Protein AF-X1CI01-F1 (afdb_monomer)

Radius of gyration: 14.16 Å; Cα contacts (8 Å, |Δi|>4): 50; chains: 1; bounding box: 26×33×42 Å

Organism: NCBI:txid412755

pLDDT: mean 71.86, std 14.9, range [37.72, 85.75]

Mean predicted aligned error: 10.16 Å

Nearest PDB structures (foldseek):
  1ais-assembly1_B  TM=8.627E-01  e=1.585E-03  Pyrococcus woesei
  6gyk-assembly1_M  TM=8.114E-01  e=4.023E-02  Saccharomyces cerevisiae S288C
  3mvp-assembly1_A  TM=4.477E-01  e=5.706E-01  Streptococcus mutans UA159
  7vf9-assembly1_F  TM=4.965E-01  e=3.973E+00  Pseudomonas aeruginosa PAO1
  6uu8-assembly1_FFF  TM=5.409E-01  e=8.093E+00  Escherichia coli

Foldseek 3Di:
DDDDDPDPPVPPPVLLLVLLVVVVVCVVVVHPDDLVNSCVVSVHDSVSSVVNVVVVVVVVVVVVVVPD

Sequence (68 aa):
HNFIARNSISGKDPKGLCAGAIYLIAKLRNVKVSQKDISKVISVTEVTLRSRYKELLKNISLNFTSLD

Secondary structure (DSSP, 8-state):
-------S-TTS-HHHHHHHHHHHHHHHTT----HHHHHHHHT--HHHHHHHHHHHHHHHHHHHHTT-

InterPro domains:
  IPR000812 Transcription factor TFIIB [PR00685] (12-28)
  IPR000812 Transcription factor TFIIB [PR00685] (44-58)
  IPR013150 Transcription factor TFIIB, cyclin-like domain [PF00382] (4-58)
  IPR036915 Cyclin-like superfamily [SSF47954] (3-64)

Structure (mmCIF, N/CA/C/O backbone):
data_AF-X1CI01-F1
#
_entry.id   AF-X1CI01-F1
#
loop_
_atom_site.group_PDB
_atom_site.id
_atom_site.type_symbol
_atom_site.label_atom_id
_atom_site.label_alt_id
_atom_site.label_comp_id
_atom_site.label_asym_id
_atom_site.label_entity_id
_atom_site.label_seq_id
_atom_site.pdbx_PDB_ins_code
_atom_site.Cartn_x
_atom_site.Cartn_y
_atom_site.Cartn_z
_atom_site.occupancy
_atom_site.B_iso_or_equiv
_atom_sit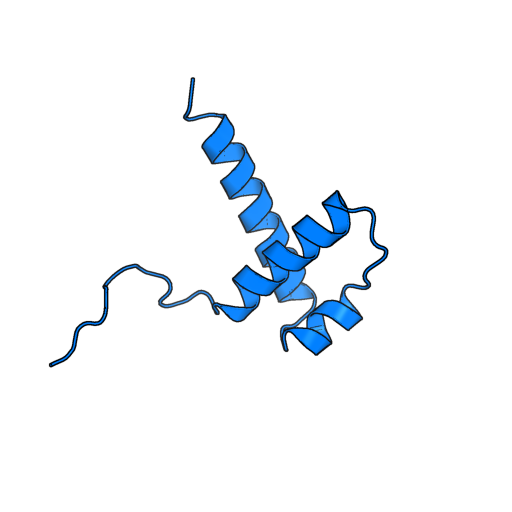e.auth_seq_id
_atom_site.auth_comp_id
_atom_site.auth_asym_id
_atom_site.auth_atom_id
_atom_site.pdbx_PDB_model_num
ATOM 1 N N . HIS A 1 1 ? 10.496 -4.545 -37.907 1.00 43.53 1 HIS A N 1
ATOM 2 C CA . HIS A 1 1 ? 9.934 -5.088 -36.654 1.00 43.53 1 HIS A CA 1
ATOM 3 C C . HIS A 1 1 ? 10.699 -4.490 -35.477 1.00 43.53 1 HIS A C 1
ATOM 5 O O . HIS A 1 1 ? 11.751 -5.010 -35.153 1.00 43.53 1 HIS A O 1
ATOM 11 N N . ASN A 1 2 ? 10.247 -3.367 -34.906 1.00 37.72 2 ASN A N 1
ATOM 12 C CA . ASN A 1 2 ? 10.337 -3.136 -33.458 1.00 37.72 2 ASN A CA 1
ATOM 13 C C . ASN A 1 2 ? 9.445 -1.944 -33.083 1.00 37.72 2 ASN A C 1
ATOM 15 O O . ASN A 1 2 ? 9.821 -0.780 -33.211 1.00 37.72 2 ASN A O 1
ATOM 19 N N . PHE A 1 3 ? 8.214 -2.268 -32.712 1.00 48.31 3 PHE A N 1
ATOM 20 C CA . PHE A 1 3 ? 7.188 -1.337 -32.275 1.00 48.31 3 PHE A CA 1
ATOM 21 C C . PHE A 1 3 ? 7.312 -1.232 -30.753 1.00 48.31 3 PHE A C 1
ATOM 23 O O . PHE A 1 3 ? 6.702 -2.013 -30.032 1.00 48.31 3 PHE A O 1
ATOM 30 N N . ILE A 1 4 ? 8.144 -0.321 -30.248 1.00 54.91 4 ILE A N 1
ATOM 31 C CA . ILE A 1 4 ? 8.157 -0.004 -28.815 1.00 54.91 4 ILE A CA 1
ATOM 32 C C . ILE A 1 4 ? 7.935 1.488 -28.623 1.00 54.91 4 ILE A C 1
ATOM 34 O O . ILE A 1 4 ? 8.803 2.334 -28.832 1.00 54.91 4 ILE A O 1
ATOM 38 N N . ALA A 1 5 ? 6.682 1.764 -28.277 1.00 47.16 5 ALA A N 1
ATOM 39 C CA . ALA A 1 5 ? 6.118 3.048 -27.941 1.00 47.16 5 ALA A CA 1
ATOM 40 C C . ALA A 1 5 ? 7.009 3.811 -26.954 1.00 47.16 5 ALA A C 1
ATOM 42 O O . ALA A 1 5 ? 7.238 3.393 -25.818 1.00 47.16 5 ALA A O 1
ATOM 43 N N . ARG A 1 6 ? 7.466 4.983 -27.392 1.00 45.75 6 ARG A N 1
ATOM 44 C CA . ARG A 1 6 ? 8.096 6.003 -26.557 1.00 45.75 6 ARG A CA 1
ATOM 45 C C . ARG A 1 6 ? 7.018 6.704 -25.729 1.00 45.75 6 ARG A C 1
ATOM 47 O O . ARG A 1 6 ? 6.698 7.856 -25.990 1.00 45.75 6 ARG A O 1
ATOM 54 N N . ASN A 1 7 ? 6.453 6.014 -24.741 1.00 44.00 7 ASN A N 1
ATOM 55 C CA . ASN A 1 7 ? 5.743 6.675 -23.649 1.00 44.00 7 ASN A CA 1
ATOM 56 C C . ASN A 1 7 ? 6.476 6.360 -22.344 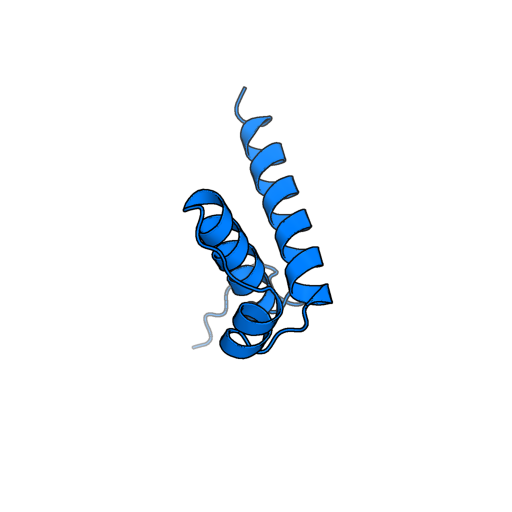1.00 44.00 7 ASN A C 1
ATOM 58 O O . ASN A 1 7 ? 6.564 5.208 -21.923 1.00 44.00 7 ASN A O 1
ATOM 62 N N . SER A 1 8 ? 7.073 7.394 -21.758 1.00 42.34 8 SER A N 1
ATOM 63 C CA . SER A 1 8 ? 7.999 7.375 -20.625 1.00 42.34 8 SER A CA 1
ATOM 64 C C . SER A 1 8 ? 7.438 6.740 -19.345 1.00 42.34 8 SER A C 1
ATOM 66 O O . SER A 1 8 ? 7.143 7.421 -18.368 1.00 42.34 8 SER A O 1
ATOM 68 N N . ILE A 1 9 ? 7.396 5.410 -19.305 1.00 49.28 9 ILE A N 1
ATOM 69 C CA . ILE A 1 9 ? 7.394 4.603 -18.069 1.00 49.28 9 ILE A CA 1
ATOM 70 C C . ILE A 1 9 ? 8.839 4.154 -17.750 1.00 49.28 9 ILE A C 1
ATOM 72 O O . ILE A 1 9 ? 9.089 3.444 -16.783 1.00 49.28 9 ILE A O 1
ATOM 76 N N . SER A 1 10 ? 9.817 4.631 -18.535 1.00 42.50 10 SER A N 1
ATOM 77 C CA . SER A 1 10 ? 11.238 4.239 -18.568 1.00 42.50 10 SER A CA 1
ATOM 78 C C . SER A 1 10 ? 12.050 4.481 -17.278 1.00 42.50 10 SER A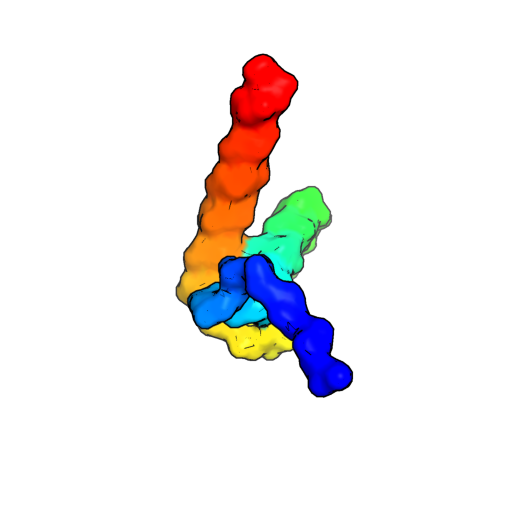 C 1
ATOM 80 O O . SER A 1 10 ? 13.270 4.376 -17.297 1.00 42.50 10 SER A O 1
ATOM 82 N N . GLY A 1 11 ? 11.404 4.781 -16.152 1.00 48.22 11 GLY A N 1
ATOM 83 C CA . GLY A 1 11 ? 12.041 4.859 -14.833 1.00 48.22 11 GLY A CA 1
ATOM 84 C C . GLY A 1 11 ? 11.101 4.598 -13.652 1.00 48.22 11 GLY A C 1
ATOM 85 O O . GLY A 1 11 ? 11.490 4.791 -12.502 1.00 48.22 11 GLY A O 1
ATOM 86 N N . LYS A 1 12 ? 9.847 4.193 -13.893 1.00 57.94 12 LYS A N 1
ATOM 87 C CA . LYS A 1 12 ? 8.893 3.862 -12.828 1.00 57.94 12 LYS A CA 1
A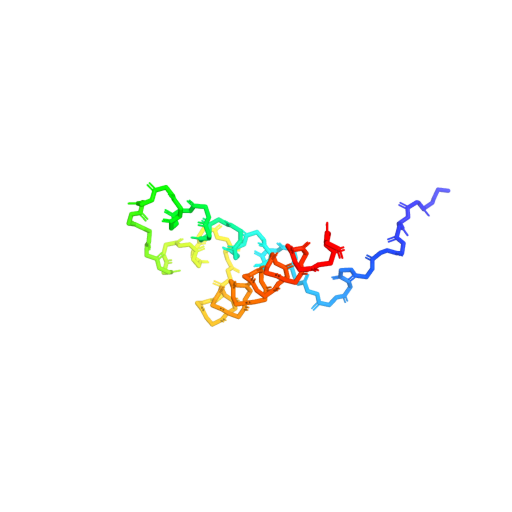TOM 88 C C . LYS A 1 12 ? 8.440 2.427 -13.031 1.00 57.94 12 LYS A C 1
ATOM 90 O O . LYS A 1 12 ? 7.591 2.182 -13.878 1.00 57.94 12 LYS A O 1
ATOM 95 N N . ASP A 1 13 ? 9.003 1.502 -12.252 1.00 64.25 13 ASP A N 1
ATOM 96 C CA . ASP A 1 13 ? 8.627 0.089 -12.277 1.00 64.25 13 ASP A CA 1
ATOM 97 C C . ASP A 1 13 ? 7.105 -0.088 -12.403 1.00 64.25 13 ASP A C 1
ATOM 99 O O . ASP A 1 13 ? 6.371 0.387 -11.523 1.00 64.25 13 ASP A O 1
ATOM 103 N N . PRO A 1 14 ? 6.609 -0.790 -13.440 1.00 70.38 14 PRO A N 1
ATOM 104 C CA . PRO A 1 14 ? 5.177 -1.038 -13.623 1.00 70.38 14 PRO A CA 1
ATOM 105 C C . PRO A 1 14 ? 4.570 -1.744 -12.402 1.00 70.38 14 PRO A C 1
ATOM 107 O O . PRO A 1 14 ? 3.414 -1.507 -12.046 1.00 70.38 14 PRO A O 1
ATOM 110 N N . LYS A 1 15 ? 5.392 -2.520 -11.683 1.00 74.56 15 LYS A N 1
ATOM 111 C CA . LYS A 1 15 ? 5.067 -3.119 -10.383 1.00 74.56 15 LYS A CA 1
ATOM 112 C C . LYS A 1 15 ? 4.676 -2.075 -9.337 1.00 74.56 15 LYS A C 1
ATOM 114 O O . LYS A 1 15 ? 3.696 -2.260 -8.628 1.00 74.56 15 LYS A O 1
ATOM 119 N N . GLY A 1 16 ? 5.392 -0.953 -9.260 1.00 74.00 16 GLY A N 1
ATOM 120 C CA . GLY A 1 16 ? 5.091 0.123 -8.317 1.00 74.00 16 GLY A CA 1
ATOM 121 C C . GLY A 1 16 ? 3.758 0.814 -8.615 1.00 74.00 16 GLY A C 1
ATOM 122 O O . GLY A 1 16 ? 3.015 1.135 -7.689 1.00 74.00 16 GLY A O 1
ATOM 123 N N . LEU A 1 17 ? 3.429 1.004 -9.895 1.00 77.00 17 LEU A N 1
ATOM 124 C CA . LEU A 1 17 ? 2.133 1.556 -10.294 1.00 77.00 17 LEU A CA 1
ATOM 125 C C . LEU A 1 17 ? 0.988 0.597 -9.943 1.00 77.00 17 LEU A C 1
ATOM 127 O O . LEU A 1 17 ? 0.020 1.014 -9.306 1.00 77.00 17 LEU A O 1
ATOM 131 N N . CYS A 1 18 ? 1.138 -0.691 -10.274 1.00 80.81 18 CYS A N 1
ATOM 132 C CA . CYS A 1 18 ? 0.175 -1.729 -9.897 1.00 80.81 18 CYS A CA 1
ATOM 133 C C . CYS A 1 18 ? -0.012 -1.788 -8.375 1.00 80.81 18 CYS A C 1
ATOM 135 O O . CYS A 1 18 ? -1.136 -1.890 -7.893 1.00 80.81 18 CYS A O 1
ATOM 137 N N . ALA A 1 19 ? 1.073 -1.640 -7.613 1.00 82.00 19 ALA A N 1
ATOM 138 C CA . ALA A 1 19 ? 1.041 -1.633 -6.159 1.00 82.00 19 ALA A CA 1
ATOM 139 C C . ALA A 1 19 ? 0.241 -0.472 -5.575 1.00 82.00 19 ALA A C 1
ATOM 141 O O . ALA A 1 19 ? -0.647 -0.689 -4.746 1.00 82.00 19 ALA A O 1
ATOM 142 N N . GLY A 1 20 ? 0.498 0.749 -6.041 1.00 82.81 20 GLY A N 1
ATOM 143 C CA . GLY A 1 20 ? -0.287 1.905 -5.623 1.00 82.81 20 GLY A CA 1
ATOM 144 C C . GLY A 1 20 ? -1.768 1.769 -5.997 1.00 82.81 20 GLY A C 1
ATOM 145 O O . GLY A 1 20 ? -2.629 2.112 -5.187 1.00 82.81 20 GLY A O 1
ATOM 146 N N . ALA A 1 21 ? -2.067 1.234 -7.186 1.00 83.12 21 ALA A N 1
ATOM 147 C CA . ALA A 1 21 ? -3.434 1.062 -7.672 1.00 83.12 21 ALA A CA 1
ATOM 148 C C . ALA A 1 21 ? -4.207 0.010 -6.861 1.00 83.12 21 ALA A C 1
ATOM 150 O O . ALA A 1 21 ? -5.323 0.274 -6.420 1.00 83.12 21 ALA A O 1
ATOM 151 N N . ILE A 1 22 ? -3.598 -1.147 -6.589 1.00 82.56 22 ILE A N 1
ATOM 152 C CA . ILE A 1 22 ? -4.203 -2.209 -5.772 1.00 82.56 22 ILE A CA 1
ATOM 153 C C . ILE A 1 22 ? -4.460 -1.712 -4.347 1.00 82.56 22 ILE A C 1
ATOM 155 O O . ILE A 1 22 ? -5.541 -1.938 -3.808 1.00 82.56 22 ILE A O 1
ATOM 159 N N . TYR A 1 23 ? -3.515 -0.980 -3.748 1.00 83.75 23 TYR A N 1
ATOM 160 C CA . TYR A 1 23 ? -3.707 -0.413 -2.411 1.00 83.75 23 TYR A CA 1
ATOM 161 C C . TYR A 1 23 ? -4.813 0.646 -2.375 1.00 83.75 23 TYR A C 1
ATOM 163 O O . TYR A 1 23 ? -5.606 0.673 -1.434 1.00 83.75 23 TYR A O 1
ATOM 171 N N . LEU A 1 24 ? -4.917 1.479 -3.415 1.00 83.50 24 LEU A N 1
ATOM 172 C CA . LEU A 1 24 ? -6.015 2.433 -3.558 1.00 83.50 24 LEU A CA 1
ATOM 173 C C . LEU A 1 24 ? -7.367 1.713 -3.656 1.00 83.50 24 LEU A C 1
ATOM 175 O O . LEU A 1 24 ? -8.280 2.044 -2.904 1.00 83.50 24 LEU A O 1
ATOM 179 N N . ILE A 1 25 ? -7.487 0.709 -4.528 1.00 84.38 25 ILE A N 1
ATOM 180 C CA . ILE A 1 25 ? -8.724 -0.065 -4.711 1.00 84.38 25 ILE A CA 1
ATOM 181 C C . ILE A 1 25 ? -9.100 -0.795 -3.422 1.00 84.38 25 ILE A C 1
ATOM 183 O O . ILE A 1 25 ? -10.258 -0.755 -3.015 1.00 84.38 25 ILE A O 1
ATOM 187 N N . ALA A 1 26 ? -8.140 -1.421 -2.744 1.00 85.75 26 ALA A N 1
ATOM 188 C CA . ALA A 1 26 ? -8.394 -2.111 -1.488 1.00 85.75 26 ALA A CA 1
ATOM 189 C C . ALA A 1 26 ? -8.892 -1.147 -0.400 1.00 85.75 26 ALA A C 1
ATOM 191 O O . ALA A 1 26 ? -9.848 -1.461 0.308 1.00 85.75 26 ALA A O 1
ATOM 192 N N . LYS A 1 27 ? -8.326 0.065 -0.333 1.00 83.00 27 LYS A N 1
ATOM 193 C CA . LYS A 1 27 ? -8.795 1.122 0.569 1.00 83.00 27 LYS A CA 1
ATOM 194 C C . LYS A 1 27 ? -10.201 1.617 0.205 1.00 83.00 27 LYS A C 1
ATOM 196 O O . LYS A 1 27 ? -11.026 1.778 1.099 1.00 83.00 27 LYS A O 1
ATOM 201 N N . LEU A 1 28 ? -10.494 1.802 -1.086 1.00 82.06 28 LEU A N 1
ATOM 202 C CA . LEU A 1 28 ? -11.827 2.177 -1.585 1.00 82.06 28 LEU A CA 1
ATOM 203 C C . LEU A 1 28 ? -12.880 1.099 -1.296 1.00 82.06 28 LEU A C 1
ATOM 205 O O . LEU A 1 28 ? -14.020 1.414 -0.975 1.00 82.06 28 LEU A O 1
ATOM 209 N N . ARG A 1 29 ? -12.495 -0.176 -1.378 1.00 85.50 29 ARG A N 1
ATOM 210 C CA . ARG A 1 29 ? -13.350 -1.332 -1.067 1.00 85.50 29 ARG A CA 1
ATOM 211 C C . ARG A 1 29 ? -13.439 -1.638 0.433 1.00 85.50 29 ARG A C 1
ATOM 213 O O . ARG A 1 29 ? -14.061 -2.628 0.798 1.00 85.50 29 ARG A O 1
ATOM 220 N N . ASN A 1 30 ? -12.820 -0.822 1.291 1.00 82.75 30 ASN A N 1
ATOM 221 C CA . ASN A 1 30 ? -12.719 -1.045 2.738 1.00 82.75 30 ASN A CA 1
ATOM 222 C C . ASN A 1 30 ? -12.116 -2.416 3.120 1.00 82.75 30 ASN A C 1
ATOM 224 O O . ASN A 1 30 ? -12.357 -2.946 4.203 1.00 82.75 30 ASN A O 1
ATOM 228 N N . VAL A 1 31 ? -11.308 -3.003 2.234 1.00 83.31 31 VAL A N 1
ATOM 229 C CA . VAL A 1 31 ? -10.629 -4.272 2.494 1.00 83.31 31 VAL A CA 1
ATOM 230 C C . VAL A 1 31 ? -9.420 -3.991 3.374 1.00 83.31 31 VAL A C 1
ATOM 232 O O . VAL A 1 31 ? -8.540 -3.203 3.015 1.00 83.31 31 VAL A O 1
ATOM 235 N N . LYS A 1 32 ? -9.346 -4.667 4.524 1.00 79.19 32 LYS A N 1
ATOM 236 C CA . LYS A 1 32 ? -8.155 -4.656 5.378 1.00 79.19 32 LYS A CA 1
ATOM 237 C C . LYS A 1 32 ? -7.034 -5.440 4.701 1.00 79.19 32 LYS A C 1
ATOM 239 O O . LYS A 1 32 ? -6.864 -6.631 4.933 1.00 79.19 32 LYS A O 1
ATOM 244 N N . VAL A 1 33 ? -6.270 -4.754 3.861 1.00 78.75 33 VAL A N 1
AT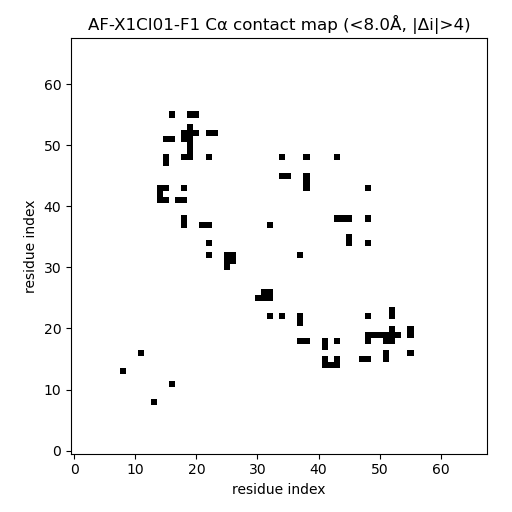OM 245 C CA . VAL A 1 33 ? -5.021 -5.261 3.295 1.00 78.75 33 VAL A CA 1
ATOM 246 C C . VAL A 1 33 ? -3.837 -4.666 4.044 1.00 78.75 33 VAL A C 1
ATOM 248 O O . VAL A 1 33 ? -3.759 -3.453 4.257 1.00 78.75 33 VAL A O 1
ATOM 251 N N . SER A 1 34 ? -2.902 -5.517 4.450 1.00 82.44 34 SER A N 1
ATOM 252 C CA . SER A 1 34 ? -1.666 -5.063 5.075 1.00 82.44 34 SER A CA 1
ATOM 253 C C . SER A 1 34 ? -0.664 -4.644 4.001 1.00 82.44 34 SER A C 1
ATOM 255 O O . SER A 1 34 ? -0.546 -5.294 2.961 1.00 82.44 34 SER A O 1
ATOM 257 N N . GLN A 1 35 ? 0.105 -3.579 4.248 1.00 78.31 35 GLN A N 1
ATOM 258 C CA . GLN A 1 35 ? 1.140 -3.120 3.307 1.00 78.31 35 GLN A CA 1
ATOM 259 C C . GLN A 1 35 ? 2.161 -4.230 3.011 1.00 78.31 35 GLN A C 1
ATOM 261 O O . GLN A 1 35 ? 2.636 -4.331 1.884 1.00 78.31 35 GLN A O 1
ATOM 266 N N . LYS A 1 36 ? 2.411 -5.110 3.991 1.00 82.00 36 LYS A N 1
ATOM 267 C CA . LYS A 1 36 ? 3.286 -6.285 3.896 1.00 82.00 36 LYS A CA 1
ATOM 268 C C . LYS A 1 36 ? 2.747 -7.404 2.993 1.00 82.00 36 LYS A C 1
ATOM 270 O O . LYS A 1 36 ? 3.522 -8.096 2.340 1.00 82.00 36 LYS A O 1
ATOM 275 N N . ASP A 1 37 ? 1.433 -7.601 2.952 1.00 84.25 37 ASP A N 1
ATOM 276 C CA . ASP A 1 37 ? 0.813 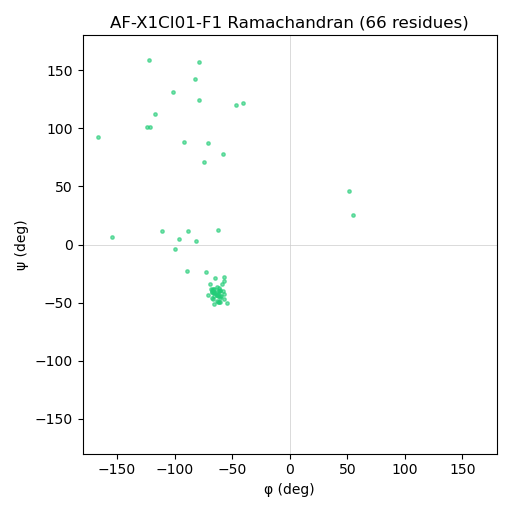-8.585 2.055 1.00 84.25 37 ASP A CA 1
ATOM 277 C C . ASP A 1 37 ? 0.890 -8.102 0.609 1.00 84.25 37 ASP A C 1
ATOM 279 O O . ASP A 1 37 ? 1.289 -8.836 -0.292 1.00 84.25 37 ASP A O 1
ATOM 283 N N . ILE A 1 38 ? 0.608 -6.818 0.401 1.00 81.25 38 ILE A N 1
ATOM 284 C CA . ILE A 1 38 ? 0.677 -6.185 -0.917 1.00 81.25 38 ILE A CA 1
ATOM 285 C C . ILE A 1 38 ? 2.128 -6.117 -1.410 1.00 81.25 38 ILE A C 1
ATOM 287 O O . ILE A 1 38 ? 2.399 -6.395 -2.577 1.00 81.25 38 ILE A O 1
ATOM 291 N N . SER A 1 39 ? 3.078 -5.796 -0.527 1.00 83.19 39 SER A N 1
ATOM 292 C CA . SER A 1 39 ? 4.507 -5.773 -0.850 1.00 83.19 39 SER A CA 1
ATOM 293 C C . SER A 1 39 ? 5.002 -7.153 -1.302 1.00 83.19 39 SER A C 1
ATOM 295 O O . SER A 1 39 ? 5.716 -7.247 -2.302 1.00 83.19 39 SER A O 1
ATOM 297 N N . LYS A 1 40 ? 4.537 -8.231 -0.651 1.00 82.44 40 LYS A N 1
ATOM 298 C CA . LYS A 1 40 ? 4.815 -9.622 -1.040 1.00 82.44 40 LYS A CA 1
ATOM 299 C C . LYS A 1 40 ? 4.208 -10.001 -2.390 1.00 82.44 40 LYS A C 1
ATOM 301 O O . LYS A 1 40 ? 4.934 -10.504 -3.241 1.00 82.44 40 LYS A O 1
ATOM 306 N N . VAL A 1 41 ? 2.914 -9.746 -2.609 1.00 82.94 41 VAL A N 1
ATOM 307 C CA . VAL A 1 41 ? 2.220 -10.133 -3.857 1.00 82.94 41 VAL A CA 1
ATOM 308 C C . VAL A 1 41 ? 2.846 -9.458 -5.078 1.00 82.94 41 VAL A C 1
ATOM 310 O O . VAL A 1 41 ? 3.002 -10.075 -6.127 1.00 82.94 41 VAL A O 1
ATOM 313 N N . ILE A 1 42 ? 3.233 -8.191 -4.940 1.00 80.75 42 ILE A N 1
ATOM 314 C CA . ILE A 1 42 ? 3.674 -7.358 -6.067 1.00 80.75 42 ILE A CA 1
ATOM 315 C C . ILE A 1 42 ? 5.209 -7.283 -6.131 1.00 80.75 42 ILE A C 1
ATOM 317 O O . ILE A 1 42 ? 5.777 -6.726 -7.072 1.00 80.75 42 ILE A O 1
ATOM 321 N N . SER A 1 43 ? 5.893 -7.896 -5.156 1.00 82.56 43 SER A N 1
ATOM 322 C CA . SER A 1 43 ? 7.353 -7.896 -5.012 1.00 82.56 43 SER A CA 1
ATOM 323 C C . SER A 1 43 ? 7.947 -6.483 -5.054 1.00 82.56 43 SER A C 1
ATOM 325 O O . SER A 1 43 ? 8.921 -6.218 -5.757 1.00 82.56 43 SER A O 1
ATOM 327 N N . VAL A 1 44 ? 7.330 -5.557 -4.318 1.00 82.75 44 VAL A N 1
ATOM 328 C CA . VAL A 1 44 ? 7.817 -4.180 -4.123 1.00 82.75 44 VAL A CA 1
ATOM 329 C C . VAL A 1 44 ? 8.001 -3.921 -2.637 1.00 82.75 44 VAL A C 1
ATOM 331 O O . VAL A 1 44 ? 7.386 -4.593 -1.824 1.00 82.75 44 VAL A O 1
ATOM 334 N N . THR A 1 45 ? 8.809 -2.939 -2.245 1.00 84.38 45 THR A N 1
ATOM 335 C CA . THR A 1 45 ? 8.944 -2.583 -0.824 1.00 84.38 45 THR A CA 1
ATOM 336 C C . THR A 1 45 ? 7.761 -1.736 -0.346 1.00 84.38 45 THR A C 1
ATOM 338 O O . THR A 1 45 ? 7.102 -1.043 -1.127 1.00 84.38 45 THR A O 1
ATOM 341 N N . GLU A 1 46 ? 7.498 -1.745 0.961 1.00 84.50 46 GLU A N 1
ATOM 342 C CA . GLU A 1 46 ? 6.436 -0.936 1.581 1.00 84.50 46 GLU A CA 1
ATOM 343 C C . GLU A 1 46 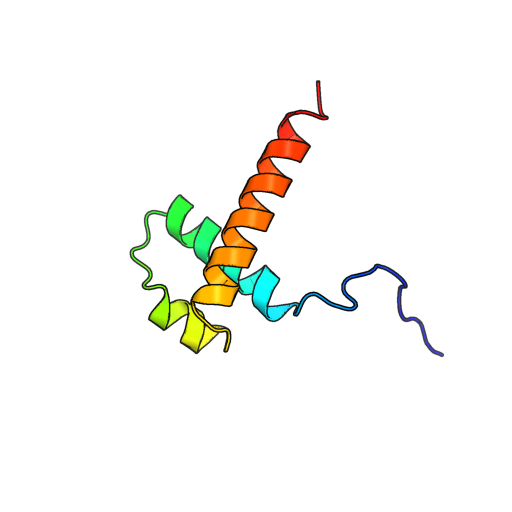? 6.639 0.571 1.327 1.00 84.50 46 GLU A C 1
ATOM 345 O O . GLU A 1 46 ? 5.685 1.318 1.094 1.00 84.50 46 GLU A O 1
ATOM 350 N N . VAL A 1 47 ? 7.898 1.023 1.277 1.00 82.38 47 VAL A N 1
ATOM 351 C CA . VAL A 1 47 ? 8.244 2.415 0.952 1.00 82.38 47 VAL A CA 1
ATOM 352 C C . VAL A 1 47 ? 7.906 2.767 -0.500 1.00 82.38 47 VAL A C 1
ATOM 354 O O . VAL A 1 47 ? 7.358 3.844 -0.7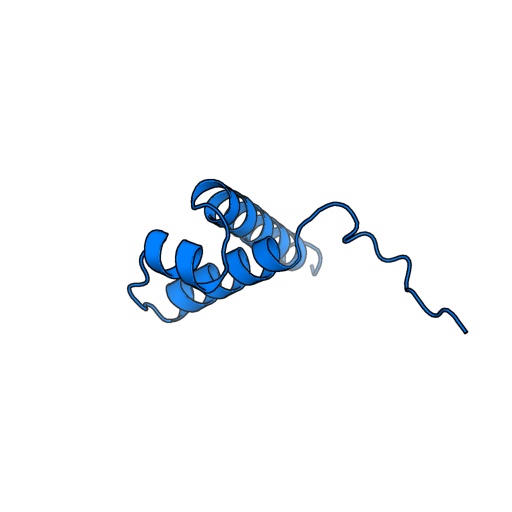55 1.00 82.38 47 VAL A O 1
ATOM 357 N N . THR A 1 48 ? 8.136 1.850 -1.448 1.00 81.44 48 THR A N 1
ATOM 358 C CA . THR A 1 48 ? 7.733 2.020 -2.851 1.00 81.44 48 THR A CA 1
ATOM 359 C C . THR A 1 48 ? 6.213 2.056 -2.976 1.00 81.44 48 THR A C 1
ATOM 361 O O . THR A 1 48 ? 5.686 2.949 -3.639 1.00 81.44 48 THR A O 1
ATOM 364 N N . LEU A 1 49 ? 5.499 1.156 -2.291 1.00 81.25 49 LEU A N 1
ATOM 365 C CA . LEU A 1 49 ? 4.033 1.133 -2.257 1.00 81.25 49 LEU A CA 1
ATOM 366 C C . LEU A 1 49 ? 3.463 2.487 -1.806 1.00 81.25 49 LEU A C 1
ATOM 368 O O . LEU A 1 49 ? 2.610 3.072 -2.479 1.00 81.25 49 LEU A O 1
ATOM 372 N N . ARG A 1 50 ? 3.972 3.019 -0.689 1.00 81.19 50 ARG A N 1
ATOM 373 C CA . ARG A 1 50 ? 3.510 4.292 -0.120 1.00 81.19 50 ARG A CA 1
ATOM 374 C C . ARG A 1 50 ? 3.815 5.482 -1.029 1.00 81.19 50 ARG A C 1
ATOM 376 O O . ARG A 1 50 ? 2.969 6.367 -1.167 1.00 81.19 50 ARG A O 1
ATOM 383 N N . SER A 1 51 ? 4.999 5.504 -1.641 1.00 82.88 51 SER A N 1
ATOM 384 C CA . SER A 1 51 ? 5.387 6.544 -2.601 1.00 82.88 51 SER A CA 1
ATOM 385 C C . SER A 1 51 ? 4.444 6.552 -3.809 1.00 82.88 51 SER A C 1
ATOM 387 O O . SER A 1 51 ? 3.883 7.589 -4.164 1.00 82.88 51 SER A O 1
ATOM 389 N N . ARG A 1 52 ? 4.152 5.369 -4.362 1.00 83.00 52 ARG A N 1
ATOM 390 C CA . ARG A 1 52 ? 3.275 5.208 -5.529 1.00 83.00 52 ARG A CA 1
ATOM 391 C C . ARG A 1 52 ? 1.821 5.532 -5.227 1.00 83.00 52 ARG A C 1
ATOM 393 O O . ARG A 1 52 ? 1.182 6.180 -6.045 1.00 83.00 52 ARG A O 1
ATOM 400 N N . TYR A 1 53 ? 1.314 5.162 -4.051 1.00 82.00 53 TYR A N 1
ATOM 401 C CA . TYR A 1 53 ? -0.023 5.563 -3.607 1.00 82.00 53 TYR A CA 1
ATOM 402 C C . TYR A 1 53 ? -0.167 7.089 -3.515 1.00 82.00 53 TYR A C 1
ATOM 404 O O . TYR A 1 53 ? -1.160 7.636 -3.988 1.00 82.00 53 TYR A O 1
ATOM 412 N N . LYS A 1 54 ? 0.823 7.793 -2.943 1.00 81.62 54 LYS A N 1
ATOM 413 C CA . LYS A 1 54 ? 0.806 9.265 -2.877 1.00 81.62 54 LYS A CA 1
ATOM 414 C C . LYS A 1 54 ? 0.844 9.897 -4.266 1.00 81.62 54 L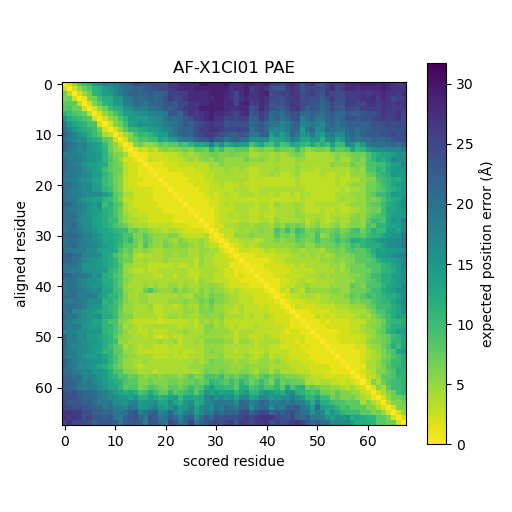YS A C 1
ATOM 416 O O . LYS A 1 54 ? 0.097 10.841 -4.510 1.00 81.62 54 LYS A O 1
ATOM 421 N N . GLU A 1 55 ? 1.688 9.384 -5.163 1.00 81.00 55 GLU A N 1
ATOM 422 C CA . GLU A 1 55 ? 1.712 9.844 -6.553 1.00 81.00 55 GLU A CA 1
ATOM 423 C C . GLU A 1 55 ? 0.360 9.610 -7.234 1.00 81.00 55 GLU A C 1
ATOM 425 O O . GLU A 1 55 ? -0.183 10.546 -7.811 1.00 81.00 55 GLU A O 1
ATOM 430 N N . LEU A 1 56 ? -0.214 8.409 -7.137 1.00 79.25 56 LEU A N 1
ATOM 431 C CA . LEU A 1 56 ? -1.528 8.086 -7.703 1.00 79.25 56 LEU A CA 1
ATOM 432 C C . LEU A 1 56 ? -2.620 9.013 -7.178 1.00 79.25 56 LEU A C 1
ATOM 434 O O . LEU A 1 56 ? -3.365 9.571 -7.975 1.00 79.25 56 LEU A O 1
ATOM 438 N N . LEU A 1 57 ? -2.676 9.239 -5.865 1.00 77.94 57 LEU A N 1
ATOM 439 C CA . LEU A 1 57 ? -3.649 10.148 -5.264 1.00 77.94 57 LEU A CA 1
ATOM 440 C C . LEU A 1 57 ? -3.486 11.576 -5.802 1.00 77.94 57 LEU A C 1
ATOM 442 O O . LEU A 1 57 ? -4.472 12.201 -6.173 1.00 77.94 57 LEU A O 1
ATOM 446 N N . LYS A 1 58 ? -2.244 12.065 -5.910 1.00 79.94 58 LYS A N 1
ATOM 447 C CA . LYS A 1 58 ? -1.953 13.390 -6.472 1.00 79.94 58 LYS A CA 1
ATOM 448 C C . LYS A 1 58 ? -2.369 13.487 -7.941 1.00 79.94 58 LYS A C 1
ATOM 450 O O . LYS A 1 58 ? -2.965 14.481 -8.325 1.00 79.94 58 LYS A O 1
ATOM 455 N N . ASN A 1 59 ? -2.082 12.469 -8.752 1.00 76.50 59 ASN A N 1
ATOM 456 C CA . ASN A 1 59 ? -2.460 12.451 -10.168 1.00 76.50 59 ASN A CA 1
ATOM 457 C C . ASN A 1 59 ? -3.985 12.405 -10.345 1.00 76.50 59 ASN A C 1
ATOM 459 O O . ASN A 1 59 ? -4.517 13.118 -11.188 1.00 76.50 59 ASN A O 1
ATOM 463 N N . ILE A 1 60 ? -4.690 11.622 -9.522 1.00 75.62 60 ILE A N 1
ATOM 464 C CA . ILE A 1 60 ? -6.157 11.584 -9.524 1.00 75.62 60 ILE A CA 1
ATOM 465 C C . ILE A 1 60 ? -6.714 12.962 -9.144 1.00 75.62 60 ILE A C 1
ATOM 467 O O . ILE A 1 60 ? -7.527 13.499 -9.885 1.00 75.62 60 ILE A O 1
ATOM 471 N N . SER A 1 61 ? -6.242 13.574 -8.053 1.00 67.44 61 SER A N 1
ATOM 472 C CA . SER A 1 61 ? -6.697 14.909 -7.637 1.00 67.44 61 SER A CA 1
ATOM 473 C C . SER A 1 61 ? -6.414 16.000 -8.673 1.00 67.44 61 SER A C 1
ATOM 475 O O . SER A 1 61 ? -7.256 16.868 -8.860 1.00 67.44 61 SER A O 1
ATOM 477 N N . LEU A 1 62 ? -5.271 15.955 -9.365 1.00 63.16 62 LEU A N 1
ATOM 478 C CA . LEU A 1 62 ? -4.951 16.927 -10.416 1.00 63.16 62 LEU A CA 1
ATOM 479 C C . LEU A 1 62 ? -5.866 16.775 -11.639 1.00 63.16 62 LEU A C 1
ATOM 481 O O . LEU A 1 62 ? -6.348 17.777 -12.155 1.00 63.16 62 LEU A O 1
ATOM 485 N N . ASN A 1 63 ? -6.174 15.542 -12.054 1.00 58.22 63 ASN A N 1
ATOM 486 C CA . ASN A 1 63 ? -7.096 15.307 -13.169 1.00 58.22 63 ASN A CA 1
ATOM 487 C C . ASN A 1 63 ? -8.531 15.764 -12.876 1.00 58.22 63 ASN A C 1
ATOM 489 O O . ASN A 1 63 ? -9.235 16.141 -13.806 1.00 58.22 63 ASN A O 1
ATOM 493 N N . PHE A 1 64 ? -8.970 15.750 -11.615 1.00 56.28 64 PHE A N 1
ATOM 494 C CA . PHE A 1 64 ? -10.288 16.275 -11.247 1.00 56.28 64 PHE A CA 1
ATOM 495 C C . PHE A 1 64 ? -10.361 17.810 -11.283 1.00 56.28 64 PHE A C 1
ATOM 497 O O . PHE A 1 64 ? -11.448 18.343 -11.457 1.00 56.28 64 PHE A O 1
ATOM 504 N N . THR A 1 65 ? -9.237 18.523 -11.144 1.00 55.59 65 THR A N 1
ATOM 505 C CA . THR A 1 65 ? -9.200 19.998 -11.195 1.00 55.59 65 THR A CA 1
ATOM 506 C C . THR A 1 65 ? -9.005 20.547 -12.610 1.00 55.59 65 THR A C 1
ATOM 508 O O . THR A 1 65 ? -9.380 21.679 -12.868 1.00 55.59 65 THR A O 1
ATOM 511 N N . SER A 1 66 ? -8.446 19.774 -13.545 1.00 50.03 66 SER A N 1
ATOM 512 C CA . SER A 1 66 ? -8.250 20.218 -14.939 1.00 50.03 66 SER A CA 1
ATOM 513 C C . SER A 1 66 ? -9.444 19.943 -15.866 1.00 50.03 66 SER A C 1
ATOM 515 O O . SER A 1 66 ? -9.287 20.030 -17.082 1.00 50.03 66 SER A O 1
ATOM 517 N N . LEU A 1 67 ? -10.600 19.565 -15.312 1.00 50.03 67 LEU A N 1
ATOM 518 C CA . LEU A 1 67 ? -11.839 19.312 -16.058 1.00 50.03 67 LEU A CA 1
ATOM 519 C C . LEU A 1 67 ? -12.941 20.360 -15.804 1.00 50.03 67 LEU A C 1
ATOM 521 O O . LEU A 1 67 ? -14.076 20.125 -16.213 1.00 50.03 67 LEU A O 1
ATOM 525 N N . ASP A 1 68 ? -12.601 21.479 -15.159 1.00 42.56 68 ASP A N 1
ATOM 526 C CA . ASP A 1 68 ? -13.448 22.675 -15.043 1.00 42.56 68 ASP A CA 1
ATOM 527 C C . ASP A 1 68 ? -12.876 23.806 -15.911 1.00 42.56 68 ASP A C 1
ATOM 529 O O . ASP A 1 68 ? -11.645 24.048 -15.819 1.00 42.56 68 ASP A O 1
#

Solvent-accessible surface area (backbone atoms only — not comparable to full-atom values): 4114 Å² total; per-residue (Å²): 142,83,94,74,80,92,65,92,54,89,85,54,60,67,52,37,53,52,39,13,50,52,53,48,51,33,57,75,69,70,47,94,71,54,62,69,58,53,18,62,78,51,73,46,53,57,68,48,32,54,54,30,33,53,50,51,53,51,52,53,56,51,58,67,62,72,73,113